Protein AF-C6M5Y8-F1 (afdb_monomer)

InterPro domains:
  IPR015002 T6SS immunity protein Tdi1, C-terminal [PF08906] (50-121)

Radius of gyration: 15.92 Å; Cα contacts (8 Å, |Δi|>4): 217; chains: 1; bounding box: 35×38×42 Å

Organism: NCBI:txid547045

Foldseek 3Di:
DLDAFQAGWDQDQDLQFGRQWIARLLQLAIEGEPDGCRVVSVVVNNVVSVCVVVVPDDPLVRFDAFPVRHTARVVLCVVPNDDDPQKHKHFVVGCVVDVGRDNVRIDIDGNVVSNVVSVVVDNYHYDYPVRVCCVVPVD

Structure (mmCIF, N/CA/C/O backbone):
data_AF-C6M5Y8-F1
#
_entry.id   AF-C6M5Y8-F1
#
loop_
_atom_site.group_PDB
_atom_site.id
_atom_site.type_symbol
_atom_site.label_atom_id
_atom_site.label_alt_id
_atom_site.label_comp_id
_atom_site.label_asym_id
_atom_site.label_entity_id
_atom_site.label_seq_id
_atom_site.pdbx_PDB_ins_code
_atom_site.Cartn_x
_atom_site.Cartn_y
_atom_site.Cartn_z
_atom_site.occupancy
_atom_site.B_iso_or_equiv
_atom_site.auth_seq_id
_atom_site.auth_comp_id
_atom_site.auth_asym_id
_atom_site.auth_atom_id
_atom_site.pdbx_PDB_model_num
ATOM 1 N N . MET A 1 1 ? -0.373 -4.927 -11.720 1.00 80.06 1 MET A N 1
ATOM 2 C CA . MET A 1 1 ? 0.060 -4.988 -10.309 1.00 80.06 1 MET A CA 1
ATOM 3 C C . MET A 1 1 ? 1.127 -6.058 -10.204 1.00 80.06 1 MET A C 1
ATOM 5 O O . MET A 1 1 ? 0.962 -7.082 -10.855 1.00 80.06 1 MET A O 1
ATOM 9 N N . ILE A 1 2 ? 2.196 -5.811 -9.451 1.00 91.38 2 ILE A N 1
ATOM 10 C CA . ILE A 1 2 ? 3.272 -6.787 -9.198 1.00 91.38 2 ILE A CA 1
ATOM 11 C C . ILE A 1 2 ? 3.327 -7.252 -7.743 1.00 91.38 2 ILE A C 1
ATOM 13 O O . ILE A 1 2 ? 3.803 -8.349 -7.481 1.00 91.38 2 ILE A O 1
ATOM 17 N N . ALA A 1 3 ? 2.812 -6.451 -6.810 1.00 92.81 3 ALA A N 1
ATOM 18 C CA . ALA A 1 3 ? 2.720 -6.786 -5.396 1.00 92.81 3 ALA A CA 1
ATOM 19 C C . ALA A 1 3 ? 1.633 -5.937 -4.721 1.00 92.81 3 ALA A C 1
ATOM 21 O O . ALA A 1 3 ? 1.160 -4.951 -5.298 1.00 92.81 3 ALA A O 1
ATOM 22 N N . ARG A 1 4 ? 1.282 -6.308 -3.486 1.00 93.56 4 ARG A N 1
ATOM 23 C CA . ARG A 1 4 ? 0.472 -5.488 -2.583 1.00 93.56 4 ARG A CA 1
ATOM 24 C C . ARG A 1 4 ? 0.982 -5.566 -1.146 1.00 93.56 4 ARG A C 1
ATOM 26 O O . ARG A 1 4 ? 1.543 -6.596 -0.771 1.00 93.56 4 ARG A O 1
ATOM 33 N N . SER A 1 5 ? 0.729 -4.534 -0.346 1.00 95.00 5 SER A N 1
ATOM 34 C CA . SER A 1 5 ? 0.959 -4.583 1.103 1.00 95.00 5 SER A CA 1
ATOM 35 C C . SER A 1 5 ? -0.218 -5.224 1.856 1.00 95.00 5 SER A C 1
ATOM 37 O O . SER A 1 5 ? -1.264 -5.566 1.280 1.00 95.00 5 SER A O 1
ATOM 39 N N . GLY A 1 6 ? -0.051 -5.403 3.170 1.00 96.00 6 GLY A N 1
ATOM 40 C CA . GLY A 1 6 ? -1.112 -5.871 4.067 1.00 96.00 6 GLY A CA 1
ATOM 41 C C . GLY A 1 6 ? -2.276 -4.884 4.206 1.00 96.00 6 GLY A C 1
ATOM 42 O O . GLY A 1 6 ? -3.407 -5.304 4.448 1.00 96.00 6 GLY A O 1
ATOM 43 N N . PHE A 1 7 ? -2.010 -3.595 3.975 1.00 96.12 7 PHE A N 1
ATOM 44 C CA . PHE A 1 7 ? -2.991 -2.505 4.001 1.00 96.12 7 PHE A CA 1
ATOM 45 C C . PHE A 1 7 ? -3.492 -2.115 2.608 1.00 96.12 7 PHE A C 1
ATOM 47 O O . PHE A 1 7 ? -4.143 -1.088 2.432 1.00 96.12 7 PHE A O 1
ATOM 54 N N . GLY A 1 8 ? -3.228 -2.962 1.611 1.00 94.25 8 GLY A N 1
ATOM 55 C CA . GLY A 1 8 ? -3.782 -2.827 0.271 1.00 94.25 8 GLY A CA 1
ATOM 56 C C . GLY A 1 8 ? -3.076 -1.813 -0.623 1.00 94.25 8 GLY A C 1
ATOM 57 O O . GLY A 1 8 ? -3.602 -1.548 -1.702 1.00 94.25 8 GLY A O 1
ATOM 58 N N . GLU A 1 9 ? -1.906 -1.279 -0.246 1.00 94.44 9 GLU A N 1
ATOM 59 C CA . GLU A 1 9 ? -1.094 -0.502 -1.191 1.00 94.44 9 GLU A CA 1
ATOM 60 C C . GLU A 1 9 ? -0.769 -1.379 -2.396 1.00 94.44 9 GLU A C 1
ATOM 62 O O . GLU A 1 9 ? -0.381 -2.539 -2.237 1.00 94.44 9 GLU A O 1
ATOM 67 N N . LEU A 1 10 ? -0.971 -0.853 -3.601 1.00 94.50 10 LEU A N 1
ATOM 68 C CA . LEU A 1 10 ? -0.758 -1.591 -4.838 1.00 94.50 10 LEU A CA 1
ATOM 69 C C . LEU A 1 10 ? 0.487 -1.083 -5.542 1.00 94.50 10 LEU A C 1
ATOM 71 O O . LEU A 1 10 ? 0.529 0.058 -6.004 1.00 94.50 10 LEU A O 1
ATOM 75 N N . PHE A 1 11 ? 1.446 -1.978 -5.743 1.00 93.50 11 PHE A N 1
ATOM 76 C CA . PHE A 1 11 ? 2.650 -1.688 -6.508 1.00 93.50 11 PHE A CA 1
ATOM 77 C C . PHE A 1 11 ? 2.410 -2.034 -7.980 1.00 93.50 11 PHE A C 1
ATOM 79 O O . PHE A 1 11 ? 2.087 -3.179 -8.338 1.00 93.50 11 PHE A O 1
ATOM 86 N N . VAL A 1 12 ? 2.508 -1.033 -8.858 1.00 93.31 12 VAL A N 1
ATOM 87 C CA . VAL A 1 12 ? 2.137 -1.157 -10.273 1.00 93.31 12 VAL A CA 1
ATOM 88 C C . VAL A 1 12 ? 3.376 -1.209 -11.150 1.00 93.31 12 VAL A C 1
ATOM 90 O O . VAL A 1 12 ? 4.252 -0.359 -11.063 1.00 93.31 12 VAL A O 1
ATOM 93 N N . TRP A 1 13 ? 3.404 -2.188 -12.053 1.00 94.12 13 TRP A N 1
ATOM 94 C CA . TRP A 1 13 ? 4.372 -2.236 -13.138 1.00 94.12 13 TRP A CA 1
ATOM 95 C C . TRP A 1 13 ? 3.794 -1.616 -14.402 1.00 94.12 13 TRP A C 1
ATOM 97 O O . TRP A 1 13 ? 2.725 -2.016 -14.872 1.00 94.12 13 TRP A O 1
ATOM 107 N N . ASN A 1 14 ? 4.525 -0.662 -14.960 1.00 92.19 14 ASN A N 1
ATOM 108 C CA . ASN A 1 14 ? 4.281 -0.081 -16.264 1.00 92.19 14 ASN A CA 1
ATOM 109 C C . ASN A 1 14 ? 5.378 -0.547 -17.230 1.00 92.19 14 ASN A C 1
ATOM 111 O O . ASN A 1 14 ? 6.560 -0.402 -16.936 1.00 92.19 14 ASN A O 1
ATOM 115 N N . SER A 1 15 ? 4.998 -1.043 -18.407 1.00 91.31 15 SER A N 1
ATOM 116 C CA . SER A 1 15 ? 5.945 -1.585 -19.393 1.00 91.31 15 SER A CA 1
ATOM 117 C C . SER A 1 15 ? 6.912 -0.560 -19.990 1.00 91.31 15 SER A C 1
ATOM 119 O O . SER A 1 15 ? 7.799 -0.961 -20.725 1.00 91.31 15 SER A O 1
ATOM 121 N N . ASN A 1 16 ? 6.720 0.734 -19.726 1.00 92.00 16 ASN A N 1
ATOM 122 C CA . ASN A 1 16 ? 7.569 1.820 -20.214 1.00 92.00 16 ASN A CA 1
ATOM 123 C C . ASN A 1 16 ? 8.235 2.607 -19.075 1.00 92.00 16 ASN A C 1
ATOM 125 O O . ASN A 1 16 ? 9.189 3.330 -19.331 1.00 92.00 16 ASN A O 1
ATOM 129 N N . LEU A 1 17 ? 7.705 2.527 -17.848 1.00 91.31 17 LEU A N 1
ATOM 130 C CA . LEU A 1 17 ? 8.104 3.376 -16.711 1.00 91.31 17 LEU A CA 1
ATOM 131 C C . LEU A 1 17 ? 8.512 2.570 -15.465 1.00 91.31 17 LEU A C 1
ATOM 133 O O . LEU A 1 17 ? 9.000 3.139 -14.492 1.00 91.31 17 LEU A O 1
ATOM 137 N N . GLY A 1 18 ? 8.303 1.253 -15.464 1.00 92.75 18 GLY A N 1
ATOM 138 C CA . GLY A 1 18 ? 8.645 0.368 -14.354 1.00 92.75 18 GLY A CA 1
ATOM 139 C C . GLY A 1 18 ? 7.705 0.547 -13.169 1.00 92.75 18 GLY A C 1
ATOM 140 O O . GLY A 1 18 ? 6.487 0.610 -13.342 1.00 92.75 18 GLY A O 1
ATOM 141 N N . THR A 1 19 ? 8.265 0.638 -11.963 1.00 91.44 19 THR A N 1
ATOM 142 C CA . THR A 1 19 ? 7.536 0.733 -10.683 1.00 91.44 19 THR A CA 1
ATOM 143 C C . THR A 1 19 ? 7.224 2.169 -10.248 1.00 91.44 19 THR A C 1
ATOM 145 O O . THR A 1 19 ? 7.117 2.466 -9.060 1.00 91.44 19 THR A O 1
ATOM 148 N N . GLN A 1 20 ? 7.080 3.089 -11.206 1.00 91.62 20 GLN A N 1
ATOM 149 C CA . GLN A 1 20 ? 6.914 4.519 -10.922 1.00 91.62 20 GLN A CA 1
ATOM 150 C C . GLN A 1 20 ? 5.619 4.856 -10.160 1.00 91.62 20 GLN A C 1
ATOM 152 O O . GLN A 1 20 ? 5.554 5.891 -9.498 1.00 91.62 20 GLN A O 1
ATOM 15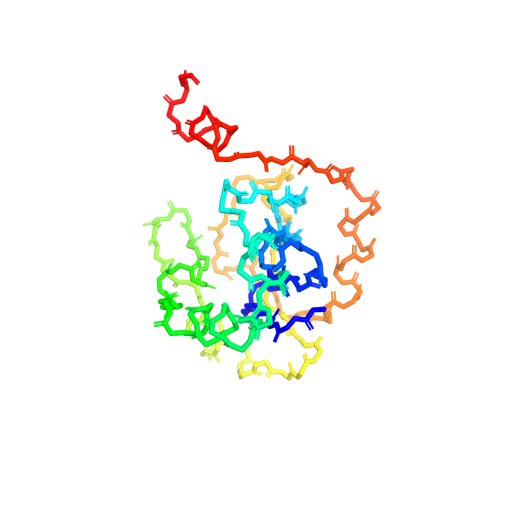7 N N . TYR A 1 21 ? 4.589 4.013 -10.256 1.00 92.19 21 TYR A N 1
ATOM 158 C CA . TYR A 1 21 ? 3.277 4.280 -9.673 1.00 92.19 21 TYR A CA 1
ATOM 159 C C . TYR A 1 21 ? 2.918 3.294 -8.567 1.00 92.19 21 TYR A C 1
ATOM 161 O O . TYR A 1 21 ? 3.082 2.079 -8.701 1.00 92.19 21 TYR A O 1
ATOM 169 N N . GLU A 1 22 ? 2.324 3.842 -7.518 1.00 93.31 22 GLU A N 1
ATOM 170 C CA . GLU A 1 22 ? 1.777 3.118 -6.382 1.00 93.31 22 GLU A CA 1
ATOM 171 C C . GLU A 1 22 ? 0.406 3.688 -6.025 1.00 93.31 22 GLU A C 1
ATOM 173 O O . GLU A 1 22 ? 0.175 4.891 -6.150 1.00 93.31 22 GLU A O 1
ATOM 178 N N . LEU A 1 23 ? -0.529 2.828 -5.629 1.00 93.69 23 LEU A N 1
ATOM 179 C CA . LEU A 1 23 ? -1.844 3.256 -5.163 1.00 93.69 23 LEU A CA 1
ATOM 180 C C . LEU A 1 23 ? -1.935 2.995 -3.668 1.00 93.69 23 LEU A C 1
ATOM 182 O O . LEU A 1 23 ? -1.737 1.862 -3.249 1.00 93.69 23 LEU A O 1
ATOM 186 N N . ASP A 1 24 ? -2.315 4.011 -2.905 1.00 93.19 24 ASP A N 1
ATOM 187 C CA . ASP A 1 24 ? -2.621 3.902 -1.483 1.00 93.19 24 ASP A CA 1
ATOM 188 C C . ASP A 1 24 ? -4.137 4.099 -1.300 1.00 93.19 24 ASP A C 1
ATOM 190 O O . ASP A 1 24 ? -4.644 5.230 -1.303 1.00 93.19 24 ASP A O 1
ATOM 194 N N . PRO A 1 25 ? -4.897 3.004 -1.170 1.00 91.06 25 PRO A N 1
ATOM 195 C CA . PRO A 1 25 ? -6.347 3.058 -1.063 1.00 91.06 25 PRO A CA 1
ATOM 196 C C . PRO A 1 25 ? -6.811 3.557 0.307 1.00 91.06 25 PRO A C 1
ATOM 198 O O . PRO A 1 25 ? -7.878 4.157 0.393 1.00 91.06 25 PRO A O 1
ATOM 201 N N . ILE A 1 26 ? -6.044 3.356 1.383 1.00 91.69 26 ILE A N 1
ATOM 202 C CA . ILE A 1 26 ? -6.477 3.794 2.715 1.00 91.69 26 ILE A CA 1
ATOM 203 C C . ILE A 1 26 ? -6.434 5.321 2.827 1.00 91.69 26 ILE A C 1
ATOM 205 O O . ILE A 1 26 ? -7.280 5.908 3.500 1.00 91.69 26 ILE A O 1
ATOM 209 N N . ARG A 1 27 ? -5.523 5.985 2.103 1.00 90.00 27 ARG A N 1
ATOM 210 C CA . ARG A 1 27 ? -5.455 7.456 2.020 1.00 90.00 27 ARG A CA 1
ATOM 211 C C . ARG A 1 27 ? -6.175 8.028 0.796 1.00 90.00 27 ARG A C 1
ATOM 213 O O . ARG A 1 27 ? -6.472 9.228 0.769 1.00 90.00 27 ARG A O 1
ATOM 220 N N . GLY A 1 28 ? -6.512 7.188 -0.184 1.00 91.31 28 GLY A N 1
ATOM 221 C CA . GLY A 1 28 ? -7.109 7.594 -1.458 1.00 91.31 28 GLY A CA 1
ATOM 222 C C . GLY A 1 28 ? -6.108 8.334 -2.347 1.00 91.31 28 GLY A C 1
ATOM 223 O O . GLY A 1 28 ? -6.439 9.374 -2.920 1.00 91.31 28 GLY A O 1
ATOM 224 N N . TRP A 1 29 ? -4.868 7.849 -2.399 1.00 92.81 29 TRP A N 1
ATOM 225 C CA . TRP A 1 29 ? -3.756 8.464 -3.117 1.00 92.81 29 TRP A CA 1
ATOM 226 C C . TRP A 1 29 ? -3.269 7.594 -4.276 1.00 92.81 29 TRP A C 1
ATOM 228 O O . TRP A 1 29 ? -3.321 6.366 -4.238 1.00 92.81 29 TRP A O 1
ATOM 238 N N . ILE A 1 30 ? -2.743 8.256 -5.302 1.00 94.00 30 ILE A N 1
ATOM 239 C CA . ILE A 1 30 ? -1.893 7.659 -6.328 1.00 94.00 30 ILE A CA 1
ATOM 240 C C . ILE A 1 30 ? -0.543 8.348 -6.213 1.00 94.00 30 ILE A C 1
ATOM 242 O O . ILE A 1 30 ? -0.414 9.532 -6.527 1.00 94.00 30 ILE A O 1
ATOM 246 N N . PHE A 1 31 ? 0.466 7.618 -5.765 1.00 93.06 31 PHE A N 1
ATOM 247 C CA . PHE A 1 31 ? 1.809 8.143 -5.636 1.00 93.06 31 PHE A CA 1
ATOM 248 C C . PHE A 1 31 ? 2.609 7.887 -6.911 1.00 93.06 31 PHE A C 1
ATOM 250 O O . PHE A 1 31 ? 2.729 6.756 -7.384 1.00 93.06 31 PHE A O 1
ATOM 257 N N . LYS A 1 32 ? 3.160 8.961 -7.474 1.00 93.25 32 LYS A N 1
ATOM 258 C CA . LYS A 1 32 ? 4.136 8.924 -8.556 1.00 93.25 32 LYS A CA 1
ATOM 259 C C . LYS A 1 32 ? 5.520 9.160 -7.959 1.00 93.25 32 LYS A C 1
ATOM 261 O O . LYS A 1 32 ? 5.848 10.281 -7.565 1.00 93.25 32 LYS A O 1
ATOM 266 N N . ARG A 1 33 ? 6.332 8.108 -7.930 1.00 88.31 33 ARG A N 1
ATOM 267 C CA . ARG A 1 33 ? 7.736 8.159 -7.515 1.00 88.31 33 ARG A CA 1
ATO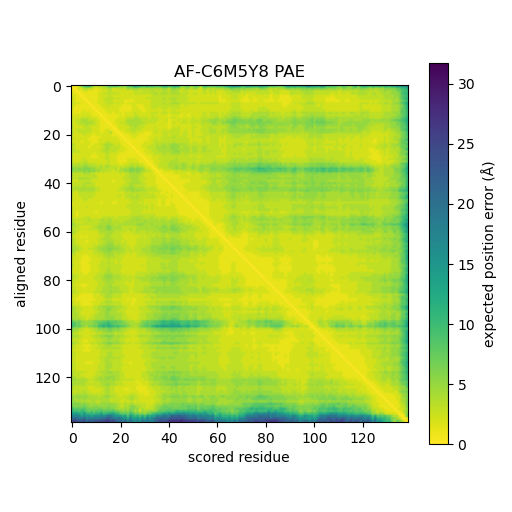M 268 C C . ARG A 1 33 ? 8.544 8.984 -8.522 1.00 88.31 33 ARG A C 1
ATOM 270 O O . ARG A 1 33 ? 8.260 8.971 -9.720 1.00 88.31 33 ARG A O 1
ATOM 277 N N . ASP A 1 34 ? 9.566 9.688 -8.040 1.00 88.50 34 ASP A N 1
ATOM 278 C CA . ASP A 1 34 ? 10.477 10.441 -8.919 1.00 88.50 34 ASP A CA 1
ATOM 279 C C . ASP A 1 34 ? 11.379 9.520 -9.748 1.00 88.50 34 ASP A C 1
ATOM 281 O O . ASP A 1 34 ? 11.928 9.940 -10.765 1.00 88.50 34 ASP A O 1
ATOM 285 N N . THR A 1 35 ? 11.525 8.263 -9.326 1.00 85.00 35 THR A N 1
ATOM 286 C CA . THR A 1 35 ? 12.289 7.258 -10.054 1.00 85.00 35 THR A CA 1
ATOM 287 C C . THR A 1 35 ? 11.692 7.034 -11.441 1.00 85.00 35 THR A C 1
ATOM 289 O O . THR A 1 35 ? 10.493 6.785 -11.588 1.00 85.00 35 THR A O 1
ATOM 292 N N . ASP A 1 36 ? 12.546 7.106 -12.455 1.00 88.00 36 ASP A N 1
ATOM 293 C CA . ASP A 1 36 ? 12.213 6.834 -13.846 1.00 88.00 36 ASP A CA 1
ATOM 294 C C . ASP A 1 36 ? 13.132 5.722 -14.354 1.00 88.00 36 ASP A C 1
ATOM 296 O O . ASP A 1 36 ? 14.354 5.870 -14.375 1.00 88.00 36 ASP A O 1
ATOM 300 N N . PHE A 1 37 ? 12.533 4.589 -14.714 1.00 92.81 37 PHE A N 1
ATOM 301 C CA . PHE A 1 37 ? 13.243 3.421 -15.233 1.00 92.81 37 PHE A CA 1
ATOM 302 C C . PHE A 1 37 ? 13.107 3.271 -16.751 1.00 92.81 37 PHE A C 1
ATOM 304 O O . PHE A 1 37 ? 13.458 2.221 -17.287 1.00 92.81 37 PHE A O 1
ATOM 311 N N . SER A 1 38 ? 12.592 4.281 -17.456 1.00 93.69 38 SER A N 1
ATOM 312 C CA . SER A 1 38 ? 12.323 4.192 -18.894 1.00 93.69 38 SER A CA 1
ATOM 313 C C . SER A 1 38 ? 13.556 3.826 -19.720 1.00 93.69 38 SER A C 1
ATOM 315 O O . SER A 1 38 ? 13.463 2.915 -20.541 1.00 93.69 38 SER A O 1
ATOM 317 N N . ASP A 1 39 ? 14.714 4.434 -19.453 1.00 95.69 39 ASP A N 1
ATOM 318 C CA . ASP A 1 39 ? 15.975 4.098 -20.133 1.00 95.69 39 ASP A CA 1
ATOM 319 C C . ASP A 1 39 ? 16.379 2.633 -19.892 1.00 95.69 39 ASP A C 1
ATOM 321 O O . ASP A 1 39 ? 16.716 1.902 -20.820 1.00 95.69 39 ASP A O 1
ATOM 325 N N . TRP A 1 40 ? 16.270 2.157 -18.648 1.00 95.94 40 TRP A N 1
ATOM 326 C CA . TRP A 1 40 ? 16.631 0.781 -18.289 1.00 95.94 40 TRP A CA 1
ATOM 327 C C . TRP A 1 40 ? 15.703 -0.233 -18.957 1.00 95.94 40 TRP A C 1
ATOM 329 O O . TRP A 1 40 ? 16.146 -1.283 -19.418 1.00 95.94 40 TRP A O 1
ATOM 339 N N . ILE A 1 41 ? 14.413 0.084 -19.032 1.00 95.50 41 ILE A N 1
ATOM 340 C CA . ILE A 1 41 ? 13.422 -0.763 -19.692 1.00 95.50 41 ILE A CA 1
ATOM 341 C C . ILE A 1 41 ? 13.657 -0.801 -21.203 1.00 95.50 41 ILE A C 1
ATOM 343 O O . ILE A 1 41 ? 13.579 -1.876 -21.796 1.00 95.50 41 ILE A O 1
ATOM 347 N N . GLN A 1 42 ? 13.983 0.335 -21.828 1.00 96.06 42 GLN A N 1
ATOM 348 C CA . GLN A 1 42 ? 14.344 0.382 -23.250 1.00 96.06 42 GLN A CA 1
ATOM 349 C C . GLN A 1 42 ? 15.581 -0.469 -23.561 1.00 96.06 42 GLN A C 1
ATOM 351 O O . GLN A 1 42 ? 15.619 -1.128 -24.600 1.00 96.06 42 GLN A O 1
ATOM 356 N N . ASP A 1 43 ? 16.533 -0.528 -22.630 1.00 97.19 43 ASP A N 1
ATOM 357 C CA . ASP A 1 43 ? 17.731 -1.367 -22.717 1.00 97.19 43 ASP A CA 1
ATOM 358 C C . ASP A 1 43 ? 17.473 -2.860 -22.413 1.00 97.19 43 ASP A C 1
ATOM 360 O O . ASP A 1 43 ? 18.406 -3.664 -22.411 1.00 97.19 43 ASP A O 1
ATOM 364 N N . GLY A 1 44 ? 16.220 -3.263 -22.160 1.00 96.25 44 GLY A N 1
ATOM 365 C CA . GLY A 1 44 ? 15.853 -4.652 -21.860 1.00 96.25 44 GLY A CA 1
ATOM 366 C C . GLY A 1 44 ? 16.259 -5.113 -20.457 1.00 96.25 44 GLY A C 1
ATOM 367 O O . GLY A 1 44 ? 16.475 -6.304 -20.240 1.00 96.25 44 GLY A O 1
ATOM 368 N N . ARG A 1 45 ? 16.395 -4.176 -19.511 1.00 96.94 45 ARG A N 1
ATOM 369 C CA . ARG A 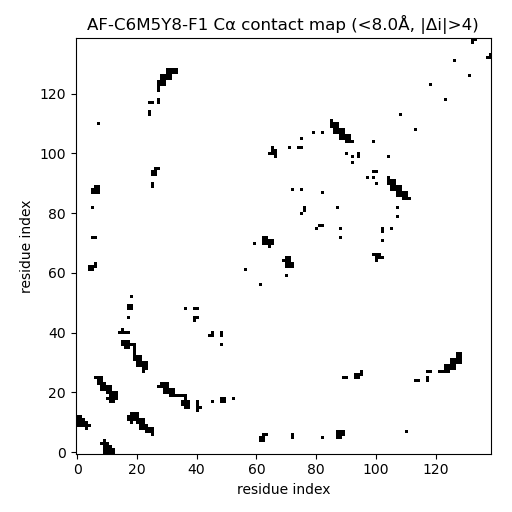1 45 ? 16.777 -4.428 -18.109 1.00 96.94 45 ARG A CA 1
ATOM 370 C C . ARG A 1 45 ? 15.570 -4.399 -17.169 1.00 96.94 45 ARG A C 1
ATOM 372 O O . ARG A 1 45 ? 15.687 -4.033 -16.003 1.00 96.94 45 ARG A O 1
ATOM 379 N N . ASP A 1 46 ? 14.399 -4.784 -17.666 1.00 95.19 46 ASP A N 1
ATOM 380 C CA . ASP A 1 46 ? 13.156 -4.877 -16.896 1.00 95.19 46 ASP A CA 1
ATOM 381 C C . ASP A 1 46 ? 13.281 -5.826 -15.697 1.00 95.19 46 ASP A C 1
ATOM 383 O O . ASP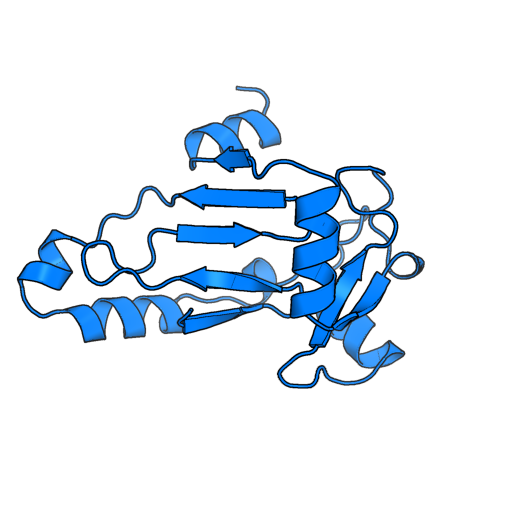 A 1 46 ? 12.841 -5.484 -14.598 1.00 95.19 46 ASP A O 1
ATOM 387 N N . GLY A 1 47 ? 13.961 -6.962 -15.877 1.00 95.38 47 GLY A N 1
ATOM 388 C CA . GLY A 1 47 ? 14.252 -7.902 -14.791 1.00 95.38 47 GLY A CA 1
ATOM 389 C C . GLY A 1 47 ? 15.021 -7.261 -13.632 1.00 95.38 47 GLY A C 1
ATOM 390 O O . GLY A 1 47 ? 14.645 -7.441 -12.479 1.00 95.38 47 GLY A O 1
ATOM 391 N N . GLU A 1 48 ? 16.026 -6.428 -13.920 1.00 95.81 48 GLU A N 1
ATOM 392 C CA . GLU A 1 48 ? 16.818 -5.754 -12.881 1.00 95.81 48 GLU A CA 1
ATOM 393 C C . GLU A 1 48 ? 15.997 -4.728 -12.092 1.00 95.81 48 GLU A C 1
ATOM 395 O O . GLU A 1 48 ? 16.200 -4.551 -10.891 1.00 95.81 48 GLU A O 1
ATOM 400 N N . VAL A 1 49 ? 15.048 -4.059 -12.750 1.00 94.94 49 VAL A N 1
ATOM 401 C CA . VAL A 1 49 ? 14.140 -3.117 -12.085 1.00 94.94 49 VAL A CA 1
ATOM 402 C C . VAL A 1 49 ? 13.170 -3.868 -11.166 1.00 94.94 49 VAL A C 1
ATOM 404 O O . VAL A 1 49 ? 12.913 -3.413 -10.051 1.00 94.94 49 VAL A O 1
ATOM 407 N N . ILE A 1 50 ? 12.651 -5.021 -11.603 1.00 94.75 50 ILE A N 1
ATOM 408 C CA . ILE A 1 50 ? 11.779 -5.878 -10.783 1.00 94.75 50 ILE A CA 1
ATOM 409 C C . ILE A 1 50 ? 12.547 -6.448 -9.585 1.00 94.75 50 ILE A C 1
ATOM 411 O O . ILE A 1 50 ? 12.059 -6.370 -8.457 1.00 94.75 50 ILE A O 1
ATOM 415 N N . ASP A 1 51 ? 13.753 -6.969 -9.808 1.00 95.19 51 ASP A N 1
ATOM 416 C CA . ASP A 1 51 ? 14.609 -7.502 -8.745 1.00 95.19 51 ASP A CA 1
ATOM 417 C C . ASP A 1 51 ? 14.961 -6.413 -7.729 1.00 95.19 51 ASP A C 1
ATOM 419 O O . ASP A 1 51 ? 14.867 -6.632 -6.522 1.00 95.19 51 ASP A O 1
ATOM 423 N N . GLY A 1 52 ? 15.297 -5.211 -8.208 1.00 93.62 52 GLY A N 1
ATOM 424 C CA . GLY A 1 52 ? 15.522 -4.046 -7.360 1.00 93.62 52 GLY A CA 1
ATOM 425 C C . GLY A 1 52 ? 14.289 -3.698 -6.530 1.00 93.62 52 GLY A C 1
ATOM 426 O O . GLY A 1 52 ? 14.404 -3.510 -5.321 1.00 93.62 52 GLY A O 1
ATOM 427 N N . PHE A 1 53 ? 13.100 -3.671 -7.142 1.00 92.94 53 PHE A N 1
ATOM 428 C CA . PHE A 1 53 ? 11.857 -3.409 -6.419 1.00 92.94 53 PHE A CA 1
ATOM 429 C C . PHE A 1 53 ? 11.689 -4.363 -5.233 1.00 92.94 53 PHE A C 1
ATOM 431 O O . PHE A 1 53 ? 11.525 -3.882 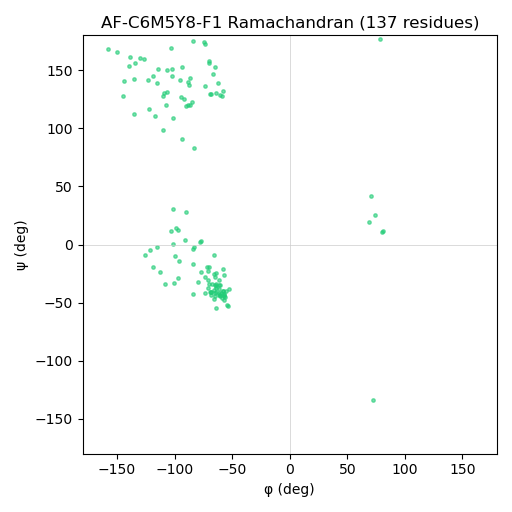-4.116 1.00 92.94 53 PHE A O 1
ATOM 438 N N . PHE A 1 54 ? 11.788 -5.679 -5.444 1.00 93.19 54 PHE A N 1
ATOM 439 C CA . PHE A 1 54 ? 11.641 -6.655 -4.360 1.00 93.19 54 PHE A CA 1
ATOM 440 C C . PHE A 1 54 ? 12.814 -6.640 -3.370 1.00 93.19 54 PHE A C 1
ATOM 442 O O . PHE A 1 54 ? 12.600 -6.847 -2.178 1.00 93.19 54 PHE A O 1
ATOM 449 N N . GLY A 1 55 ? 14.036 -6.377 -3.837 1.00 94.12 55 GLY A N 1
ATOM 450 C CA . GLY A 1 55 ? 15.245 -6.372 -3.012 1.00 94.12 55 GLY A CA 1
ATOM 451 C C . GLY A 1 55 ? 15.354 -5.194 -2.040 1.00 94.12 55 GLY A C 1
ATOM 452 O O . GLY A 1 55 ? 16.056 -5.310 -1.038 1.00 94.12 55 GLY A O 1
ATOM 453 N N . PHE A 1 56 ? 14.665 -4.081 -2.313 1.00 90.44 56 PHE A N 1
ATOM 454 C CA . PHE A 1 56 ? 14.675 -2.885 -1.462 1.00 90.44 56 PHE A CA 1
ATOM 455 C C . PHE A 1 56 ? 13.439 -2.732 -0.568 1.00 90.44 56 PHE A C 1
ATOM 457 O O . PHE A 1 56 ? 13.375 -1.763 0.183 1.00 90.44 56 PHE A O 1
ATOM 464 N N . GLN A 1 57 ? 12.471 -3.655 -0.609 1.00 90.25 57 GLN A N 1
ATOM 465 C CA . GLN A 1 57 ? 11.323 -3.581 0.298 1.00 90.25 57 GLN A CA 1
ATOM 466 C C . GLN A 1 57 ? 11.751 -3.867 1.741 1.00 90.25 57 GLN A C 1
ATOM 468 O O . GLN A 1 57 ? 12.366 -4.897 2.022 1.00 90.25 57 GLN A O 1
ATOM 473 N N . VAL A 1 58 ? 11.367 -2.986 2.663 1.00 91.44 58 VAL A N 1
ATOM 474 C CA . VAL A 1 58 ? 11.562 -3.171 4.107 1.00 91.44 58 VAL A CA 1
ATOM 475 C C . VAL A 1 58 ? 10.213 -3.195 4.814 1.00 91.44 58 VAL A C 1
ATOM 477 O O . VAL A 1 58 ? 9.271 -2.521 4.401 1.00 91.44 58 VAL A O 1
ATOM 480 N N . TYR A 1 59 ? 10.102 -4.004 5.869 1.00 88.12 59 TYR A N 1
ATOM 481 C CA . TYR A 1 59 ? 8.836 -4.234 6.568 1.00 88.12 59 TYR A CA 1
ATOM 482 C C . TYR A 1 59 ? 8.236 -2.927 7.103 1.00 88.12 59 TYR A C 1
ATOM 484 O O . TYR A 1 59 ? 7.037 -2.702 6.987 1.00 88.12 59 TYR A O 1
ATOM 492 N N . GLU A 1 60 ? 9.079 -2.045 7.635 1.00 88.38 60 GLU A N 1
ATOM 493 C CA . GLU A 1 60 ? 8.677 -0.774 8.233 1.00 88.38 60 GLU A CA 1
ATOM 494 C C . GLU A 1 60 ? 8.049 0.194 7.222 1.00 88.38 60 GLU A C 1
ATOM 496 O O . GLU A 1 60 ? 7.217 1.009 7.610 1.00 88.38 60 GLU A O 1
ATOM 501 N N . GLU A 1 61 ? 8.424 0.101 5.942 1.00 87.06 61 GLU A N 1
ATOM 502 C CA . GLU A 1 61 ? 7.854 0.912 4.857 1.00 87.06 61 GLU A CA 1
ATOM 503 C C . GLU A 1 61 ? 6.549 0.324 4.300 1.00 87.06 61 GLU A C 1
ATOM 505 O O . GLU A 1 61 ? 5.811 1.031 3.622 1.00 87.06 61 GLU A O 1
ATOM 510 N N . LEU A 1 62 ? 6.262 -0.952 4.581 1.00 91.81 62 LEU A N 1
ATOM 511 C CA . LEU A 1 62 ? 5.063 -1.669 4.125 1.00 91.81 62 LEU A CA 1
ATOM 512 C C . LEU A 1 62 ? 3.962 -1.765 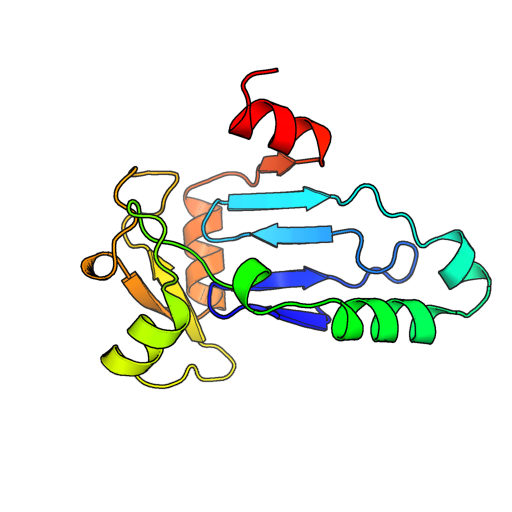5.192 1.00 91.81 62 LEU A C 1
ATOM 514 O O . LEU A 1 62 ? 2.861 -2.253 4.913 1.00 91.81 62 LEU A O 1
ATOM 518 N N . ASP A 1 63 ? 4.274 -1.382 6.430 1.00 95.06 63 ASP A N 1
ATOM 519 C CA . ASP A 1 63 ? 3.337 -1.371 7.548 1.00 95.06 63 ASP A CA 1
ATOM 520 C C . ASP A 1 63 ? 2.682 0.012 7.685 1.00 95.06 63 ASP A C 1
ATOM 522 O O . ASP A 1 63 ? 3.246 1.049 7.339 1.00 95.06 63 ASP A O 1
ATOM 526 N N . THR A 1 64 ? 1.472 0.036 8.233 1.00 93.44 64 THR A N 1
ATOM 527 C CA . THR A 1 64 ? 0.807 1.269 8.652 1.00 93.44 64 THR A CA 1
ATOM 528 C C . THR A 1 64 ? 0.912 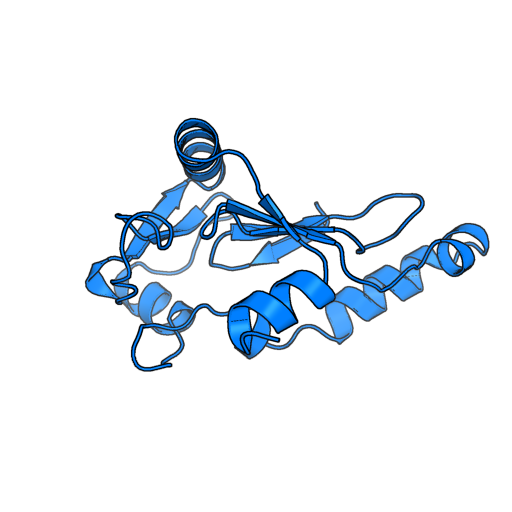1.409 10.164 1.00 93.44 64 THR A C 1
ATOM 530 O O . THR A 1 64 ? 0.871 0.428 10.902 1.00 93.44 64 THR A O 1
ATOM 533 N N . GLN A 1 65 ? 1.054 2.640 10.646 1.00 94.44 65 GLN A N 1
ATOM 534 C CA . GLN A 1 65 ? 1.186 2.924 12.072 1.00 94.44 65 GLN A CA 1
ATOM 535 C C . GLN A 1 65 ? -0.123 3.452 12.657 1.00 94.44 65 GLN A C 1
ATOM 537 O O . GLN A 1 65 ? -0.913 4.090 11.959 1.00 94.44 65 GLN A O 1
ATOM 542 N N . ASP A 1 66 ? -0.345 3.187 13.944 1.00 95.38 66 ASP A N 1
ATOM 543 C CA . ASP A 1 66 ? -1.365 3.905 14.706 1.00 95.38 66 ASP A CA 1
ATOM 544 C C . ASP A 1 66 ? -0.915 5.336 15.038 1.00 95.38 66 ASP A C 1
ATOM 546 O O . ASP A 1 66 ? 0.219 5.740 14.774 1.00 95.38 66 ASP A O 1
ATOM 550 N N . ASN A 1 67 ? -1.816 6.112 15.634 1.00 94.69 67 ASN A N 1
ATOM 551 C CA . ASN A 1 67 ? -1.557 7.488 16.055 1.00 94.69 67 ASN A CA 1
ATOM 552 C C . ASN A 1 67 ? -0.383 7.630 17.042 1.00 94.69 67 ASN A C 1
ATOM 554 O O . ASN A 1 67 ? 0.179 8.718 17.152 1.00 94.69 67 ASN A O 1
ATOM 558 N N . ASP A 1 68 ? -0.008 6.554 17.739 1.00 95.00 68 ASP A N 1
ATOM 559 C CA . ASP A 1 68 ? 1.126 6.516 18.665 1.00 95.00 68 ASP A CA 1
ATOM 560 C C . ASP A 1 68 ? 2.434 6.074 17.971 1.00 95.00 68 ASP A C 1
ATOM 562 O O . ASP A 1 68 ? 3.472 5.938 18.621 1.00 95.00 68 ASP A O 1
ATOM 566 N N . GLY A 1 69 ? 2.408 5.858 16.650 1.00 93.38 69 GLY A N 1
ATOM 567 C CA . GLY A 1 69 ? 3.561 5.462 15.839 1.00 93.38 69 GLY A CA 1
ATOM 568 C C . GLY A 1 69 ? 3.885 3.968 15.892 1.00 93.38 69 GLY A C 1
ATOM 569 O O . GLY A 1 69 ? 4.956 3.556 15.445 1.00 93.38 69 GLY A O 1
ATOM 570 N N . ASN A 1 70 ? 2.999 3.131 16.439 1.00 95.88 70 ASN A N 1
ATOM 571 C CA . ASN A 1 70 ? 3.255 1.698 16.548 1.00 95.88 70 ASN A CA 1
ATOM 572 C C . ASN A 1 70 ? 2.800 0.958 15.275 1.00 95.88 70 ASN A C 1
ATOM 574 O O . ASN A 1 70 ? 1.683 1.196 14.806 1.00 95.88 70 ASN A O 1
ATOM 578 N N . PRO A 1 71 ? 3.589 -0.000 14.751 1.00 96.81 71 PRO A N 1
ATOM 579 C CA . PRO A 1 71 ? 3.233 -0.793 13.568 1.00 96.81 71 PRO A CA 1
ATOM 580 C C . PRO A 1 71 ? 1.976 -1.637 13.804 1.00 96.81 71 PRO A C 1
ATOM 582 O O . PRO A 1 71 ? 1.783 -2.192 14.893 1.00 96.81 71 PRO A O 1
ATOM 585 N N . LEU A 1 72 ? 1.081 -1.724 12.822 1.00 97.25 72 LEU A N 1
ATOM 586 C CA . LEU A 1 72 ? -0.229 -2.355 12.985 1.00 97.25 72 LEU A CA 1
ATOM 587 C C . LEU A 1 72 ? -0.287 -3.774 12.428 1.00 97.25 72 LEU A C 1
ATOM 589 O O . LEU A 1 72 ? -0.995 -4.591 13.013 1.00 97.25 72 LEU A O 1
ATOM 593 N N . PHE A 1 73 ? 0.432 -4.100 11.353 1.00 97.56 73 PHE A N 1
ATOM 594 C CA . PHE A 1 73 ? 0.214 -5.338 10.599 1.00 97.56 73 PHE A CA 1
ATOM 595 C C . PHE A 1 73 ? 0.288 -6.592 11.476 1.00 97.56 73 PHE A C 1
ATOM 597 O O . PHE A 1 73 ? -0.658 -7.378 11.509 1.00 97.56 73 PHE A O 1
ATOM 604 N N . GLN A 1 74 ? 1.363 -6.751 12.252 1.00 97.38 74 GLN A N 1
ATOM 605 C CA . GLN A 1 74 ? 1.527 -7.915 13.126 1.00 97.38 74 GLN A CA 1
ATOM 606 C C . GLN A 1 74 ? 0.421 -8.008 14.192 1.00 97.38 74 GLN A C 1
ATOM 608 O O . GLN A 1 74 ? -0.142 -9.080 14.408 1.00 97.38 74 GLN A O 1
ATOM 613 N N . ARG A 1 75 ? 0.040 -6.877 14.800 1.00 97.81 75 ARG A N 1
ATOM 614 C CA . ARG A 1 75 ? -1.067 -6.816 15.774 1.00 97.81 75 ARG A CA 1
ATOM 615 C C . ARG A 1 75 ? -2.411 -7.163 15.125 1.00 97.81 75 ARG A C 1
ATOM 617 O O . ARG A 1 75 ? -3.255 -7.798 15.750 1.00 97.81 75 ARG A O 1
ATOM 624 N N . CYS A 1 76 ? -2.599 -6.803 13.857 1.00 98.12 76 CYS A N 1
ATOM 625 C CA . CYS A 1 76 ? -3.781 -7.180 13.090 1.00 98.12 76 CYS A CA 1
ATOM 626 C C . CYS A 1 76 ? -3.818 -8.690 12.814 1.00 98.12 76 CYS A C 1
ATOM 628 O O . CYS A 1 76 ? -4.855 -9.328 12.993 1.00 98.12 76 CYS A O 1
ATOM 630 N N . VAL A 1 77 ? -2.685 -9.287 12.437 1.00 98.12 77 VAL A N 1
ATOM 631 C CA . VAL A 1 77 ? -2.575 -10.742 12.239 1.00 98.12 77 VAL A CA 1
ATOM 632 C C . VAL A 1 77 ? -2.863 -11.504 13.535 1.00 98.12 77 VAL A C 1
ATOM 634 O O . VAL A 1 77 ? -3.525 -12.539 13.499 1.00 98.12 77 VAL A O 1
ATOM 637 N N . GLU A 1 78 ? -2.427 -10.994 14.685 1.00 97.94 78 GLU A N 1
ATOM 638 C CA . GLU A 1 78 ? -2.713 -11.596 15.994 1.00 97.94 78 GLU A CA 1
ATOM 639 C C . GLU A 1 78 ? -4.207 -11.574 16.353 1.00 97.94 78 GLU A C 1
ATOM 641 O O . GLU A 1 78 ? -4.701 -12.523 16.965 1.00 97.94 78 GLU A O 1
ATOM 646 N N . LEU A 1 79 ? -4.940 -10.531 15.950 1.00 96.88 79 LEU A N 1
ATOM 647 C CA . LEU A 1 79 ? -6.372 -10.388 16.233 1.00 96.88 79 LEU A CA 1
ATOM 648 C C . LEU A 1 79 ? -7.276 -11.122 15.234 1.00 96.88 79 LEU A C 1
ATOM 650 O O . LEU A 1 79 ? -8.260 -11.743 15.635 1.00 96.88 79 LEU A O 1
ATOM 654 N N . TRP A 1 80 ? -6.967 -11.044 13.939 1.00 96.69 80 TRP A N 1
ATOM 655 C CA . TRP A 1 80 ? -7.851 -11.507 12.857 1.00 96.69 80 TRP A CA 1
ATOM 656 C C . TRP A 1 80 ? -7.296 -12.686 12.052 1.00 96.69 80 TRP A C 1
ATOM 658 O O . TRP A 1 80 ? -7.977 -13.200 11.158 1.00 96.69 80 TRP A O 1
ATOM 668 N N . GLY A 1 81 ? -6.083 -13.136 12.369 1.00 97.56 81 GLY A N 1
ATOM 669 C CA . GLY A 1 81 ? -5.359 -14.136 11.598 1.00 97.56 81 GLY A CA 1
ATOM 670 C C . GLY A 1 81 ? -4.709 -13.563 10.331 1.00 97.56 81 GLY A C 1
ATOM 671 O O . GLY A 1 81 ? -4.859 -12.380 10.015 1.00 97.56 81 GLY A O 1
ATOM 672 N N . PRO A 1 82 ? -3.965 -14.400 9.587 1.00 97.44 82 PRO A N 1
ATOM 673 C CA . PRO A 1 82 ? -3.330 -13.987 8.342 1.00 97.44 82 PRO A CA 1
ATOM 674 C C . PRO A 1 82 ? -4.365 -13.615 7.269 1.00 97.44 82 PRO A C 1
ATOM 676 O O . PRO A 1 82 ? -5.484 -14.136 7.249 1.00 97.44 82 PRO A O 1
ATOM 679 N N . LEU A 1 83 ? -3.959 -12.731 6.357 1.00 98.00 83 LEU A N 1
ATOM 680 C CA . LEU A 1 83 ? -4.751 -12.334 5.194 1.00 98.00 83 LEU A CA 1
ATOM 681 C C . LEU A 1 83 ? -4.771 -13.450 4.142 1.00 98.00 83 LEU A C 1
ATOM 683 O O . LEU A 1 83 ? -3.728 -14.016 3.808 1.00 98.00 83 LEU A O 1
ATOM 687 N N . ALA A 1 84 ? -5.940 -13.714 3.565 1.00 96.69 84 ALA A N 1
ATOM 688 C CA . ALA A 1 84 ? -6.050 -14.423 2.296 1.00 96.69 84 ALA A CA 1
ATOM 689 C C . ALA A 1 84 ? -5.620 -13.529 1.115 1.00 96.69 84 ALA A C 1
ATOM 691 O O . ALA A 1 84 ? -5.392 -12.325 1.257 1.00 96.69 84 ALA A O 1
ATOM 692 N N . GLU A 1 85 ? -5.523 -14.115 -0.081 1.00 92.44 85 GLU A N 1
ATOM 693 C CA . GLU A 1 85 ? -5.042 -13.437 -1.294 1.00 92.44 85 GLU A CA 1
ATOM 694 C C . GLU A 1 85 ? -5.831 -12.159 -1.626 1.00 92.44 85 GLU A C 1
ATOM 696 O O . GLU A 1 85 ? -5.227 -11.136 -1.958 1.00 92.44 85 GLU A O 1
ATOM 701 N N . ASN A 1 86 ? -7.153 -12.187 -1.453 1.00 95.31 86 ASN A N 1
ATOM 702 C CA . ASN A 1 86 ? -8.071 -11.076 -1.705 1.00 95.31 86 ASN A CA 1
ATOM 703 C C . ASN A 1 86 ? -8.423 -10.267 -0.446 1.00 95.31 86 ASN A C 1
ATOM 705 O O . ASN A 1 86 ? -9.361 -9.480 -0.491 1.00 95.31 86 ASN A O 1
ATOM 709 N N . GLU A 1 87 ? -7.713 -10.452 0.668 1.00 97.62 87 GLU A N 1
ATOM 710 C CA . GLU A 1 87 ? -7.977 -9.722 1.910 1.00 97.62 87 GLU A CA 1
ATOM 711 C C . GLU A 1 87 ? -6.916 -8.654 2.197 1.00 97.62 87 GLU A C 1
ATOM 713 O O . GLU A 1 87 ? -5.731 -8.808 1.879 1.00 97.62 87 GLU A O 1
ATOM 718 N N . MET A 1 88 ? -7.348 -7.590 2.870 1.00 97.38 88 MET A N 1
ATOM 719 C CA . MET A 1 88 ? -6.501 -6.533 3.418 1.00 97.38 88 MET A CA 1
ATOM 720 C C . MET A 1 88 ? -6.967 -6.117 4.813 1.00 97.38 88 MET A C 1
ATOM 722 O O . MET A 1 88 ? -8.124 -6.330 5.183 1.00 97.38 88 MET A O 1
ATOM 726 N N . PHE A 1 89 ? -6.082 -5.467 5.562 1.00 97.94 89 PHE A N 1
ATOM 727 C CA . PHE A 1 89 ? -6.476 -4.654 6.706 1.00 97.94 89 PHE A CA 1
ATOM 728 C C . PHE A 1 89 ? -6.771 -3.228 6.246 1.00 97.94 89 PHE A C 1
ATOM 730 O O . PHE A 1 89 ? -6.092 -2.682 5.378 1.00 97.94 89 PHE A O 1
ATOM 737 N N . THR A 1 90 ? -7.811 -2.618 6.800 1.00 96.50 90 THR A N 1
ATOM 738 C CA . THR A 1 90 ? -8.195 -1.242 6.474 1.00 96.50 90 THR A CA 1
ATOM 739 C C . THR A 1 90 ? -8.864 -0.571 7.665 1.00 96.50 90 THR A C 1
ATOM 741 O O . THR A 1 90 ? -9.256 -1.255 8.607 1.00 96.50 90 THR A O 1
ATOM 744 N N . PHE A 1 91 ? -9.007 0.752 7.620 1.00 95.62 91 PHE A N 1
ATOM 745 C CA . PHE A 1 91 ? -9.667 1.520 8.672 1.00 95.62 91 PHE A CA 1
ATOM 746 C C . PHE A 1 91 ? -11.140 1.772 8.347 1.00 95.62 91 PHE A C 1
ATOM 748 O O . PHE A 1 91 ? -11.488 2.105 7.214 1.00 95.62 91 PHE A O 1
ATOM 755 N N . ALA A 1 92 ? -11.992 1.715 9.367 1.00 93.38 92 ALA A N 1
ATOM 756 C CA . ALA A 1 92 ? -13.345 2.247 9.318 1.00 93.38 92 ALA A CA 1
ATOM 757 C C . ALA A 1 92 ? -13.645 3.036 10.607 1.00 93.38 92 ALA A C 1
ATOM 759 O O . ALA A 1 92 ? -13.778 2.428 11.670 1.00 93.38 92 ALA A O 1
ATOM 760 N N . PRO A 1 93 ? -13.806 4.373 10.540 1.00 93.56 93 PRO A N 1
ATOM 761 C CA . PRO A 1 93 ? -13.727 5.233 9.350 1.00 93.56 93 PRO A CA 1
ATOM 762 C C . PRO A 1 93 ? -12.298 5.371 8.788 1.00 93.56 93 PRO A C 1
ATOM 764 O O . PRO A 1 93 ? -11.326 5.197 9.511 1.00 93.56 93 PRO A O 1
ATOM 767 N N . TYR A 1 94 ? -12.173 5.722 7.504 1.00 93.25 94 TYR A N 1
ATOM 768 C CA . TYR A 1 94 ? -10.871 5.900 6.843 1.00 93.25 94 TYR A CA 1
ATOM 769 C C . TYR A 1 94 ? -10.110 7.146 7.344 1.00 93.25 94 TYR A C 1
ATOM 771 O O . TYR A 1 94 ? -10.755 8.127 7.731 1.00 93.25 94 TYR A O 1
ATOM 779 N N . PRO A 1 95 ? -8.765 7.183 7.222 1.00 91.06 95 PRO A N 1
ATOM 780 C CA . PRO A 1 95 ? -7.924 8.311 7.641 1.00 91.06 95 PRO A CA 1
ATOM 781 C C . PRO A 1 95 ? -8.276 9.662 7.004 1.00 91.06 95 PRO A C 1
ATOM 783 O O . PRO A 1 95 ? -8.017 10.713 7.571 1.00 91.06 95 PRO A O 1
ATOM 786 N N . PHE A 1 96 ? -8.877 9.669 5.809 1.00 89.94 96 PHE A N 1
ATOM 787 C CA . PHE A 1 96 ? -9.321 10.910 5.159 1.00 89.94 96 PHE A CA 1
ATOM 788 C C . PHE A 1 96 ? -10.700 11.406 5.638 1.00 89.94 96 PHE A C 1
ATOM 790 O O . PHE A 1 96 ? -11.162 12.447 5.175 1.00 89.94 96 PHE A O 1
ATOM 797 N N . ILE A 1 97 ? -11.364 10.661 6.528 1.00 92.06 97 ILE A N 1
ATOM 798 C CA . ILE A 1 97 ? -12.624 11.031 7.197 1.00 92.06 97 ILE A CA 1
ATOM 799 C C . ILE A 1 97 ? -12.376 11.343 8.679 1.00 92.06 97 ILE A C 1
ATOM 801 O O . ILE A 1 97 ? -13.064 12.189 9.249 1.00 92.06 97 ILE A O 1
ATOM 805 N N . SER A 1 98 ? -11.427 10.647 9.307 1.00 89.38 98 SER A N 1
ATOM 806 C CA . SER A 1 98 ? -11.145 10.719 10.740 1.00 89.38 98 SER A CA 1
ATOM 807 C C . SER A 1 98 ? -9.650 10.595 11.002 1.00 89.38 98 SER A C 1
ATOM 809 O O . SER A 1 98 ? -8.997 9.730 10.428 1.00 89.38 98 SER A O 1
ATOM 811 N N . ASP A 1 99 ? -9.142 11.370 11.958 1.00 85.75 99 ASP A N 1
ATOM 812 C CA . ASP A 1 99 ? -7.752 11.278 12.419 1.00 85.75 99 ASP A CA 1
ATOM 813 C C . ASP A 1 99 ? -7.510 10.094 13.380 1.00 85.75 99 ASP A C 1
ATOM 815 O O . ASP A 1 99 ? -6.412 9.929 13.901 1.00 85.75 99 ASP A O 1
ATOM 819 N N . SER A 1 100 ? -8.523 9.269 13.666 1.00 86.94 100 SER A N 1
ATOM 820 C CA . SER A 1 100 ? -8.412 8.115 14.568 1.00 86.94 100 SER A CA 1
ATOM 821 C C . SER A 1 100 ? -7.842 6.891 13.845 1.00 86.94 100 SER A C 1
ATOM 823 O O . SER A 1 100 ? -8.598 6.017 13.422 1.00 86.94 100 SER A O 1
ATOM 825 N N . GLN A 1 101 ? -6.514 6.806 13.717 1.00 93.06 101 GLN A N 1
ATOM 826 C CA . GLN A 1 101 ? -5.832 5.592 13.257 1.00 93.06 101 GLN A CA 1
ATOM 827 C C . GLN A 1 101 ? -5.429 4.763 14.476 1.00 93.06 101 GLN A C 1
ATOM 829 O O . GLN A 1 101 ? -4.369 4.955 15.067 1.00 93.06 101 GLN A O 1
ATOM 834 N N . THR A 1 102 ? -6.308 3.859 14.890 1.00 95.75 102 THR A N 1
ATOM 835 C CA . THR A 1 102 ? -6.108 2.981 16.049 1.00 95.75 102 THR A CA 1
ATOM 836 C C . THR A 1 102 ? -6.389 1.531 15.671 1.00 95.75 102 THR A C 1
ATOM 838 O O . THR A 1 102 ? -7.061 1.252 14.676 1.00 95.75 102 THR A O 1
ATOM 841 N N . LEU A 1 103 ? -5.875 0.585 16.462 1.00 96.44 103 LEU A N 1
ATOM 842 C CA . LEU A 1 103 ? -6.071 -0.843 16.198 1.00 96.44 103 LEU A CA 1
ATOM 843 C C . LEU A 1 103 ? -7.554 -1.246 16.237 1.00 96.44 103 LEU A C 1
ATOM 845 O O . LEU A 1 103 ? -7.972 -2.090 15.458 1.00 96.44 103 LEU A O 1
ATOM 849 N N . ASP A 1 104 ? -8.366 -0.634 17.099 1.00 94.56 104 ASP A N 1
ATOM 850 C CA . ASP A 1 104 ? -9.808 -0.898 17.194 1.00 94.56 104 ASP A CA 1
ATOM 851 C C . ASP A 1 104 ? -10.616 -0.351 16.005 1.00 94.56 104 ASP A C 1
ATOM 853 O O . ASP A 1 104 ? -11.720 -0.831 15.750 1.00 94.56 104 ASP A O 1
ATOM 857 N N . ALA A 1 105 ? -10.059 0.602 15.253 1.00 95.38 105 ALA A N 1
ATOM 858 C CA . ALA A 1 105 ? -10.652 1.115 14.020 1.00 95.38 105 ALA A CA 1
ATOM 859 C C . ALA A 1 105 ? -10.320 0.249 12.790 1.00 95.38 105 ALA A C 1
ATOM 861 O O . ALA A 1 105 ? -10.802 0.536 11.692 1.00 95.38 105 ALA A O 1
ATOM 862 N N . ILE A 1 106 ? -9.494 -0.792 12.946 1.00 96.44 106 ILE A N 1
ATOM 863 C CA . ILE A 1 106 ? -9.102 -1.685 11.854 1.00 96.44 106 ILE A CA 1
ATOM 864 C C . ILE A 1 106 ? -10.122 -2.811 11.686 1.00 96.44 106 ILE A C 1
ATOM 866 O O . ILE A 1 106 ? -10.639 -3.377 12.649 1.00 96.44 106 ILE A O 1
ATOM 870 N N . LEU A 1 107 ? -10.359 -3.192 10.435 1.00 95.56 107 LEU A N 1
ATOM 871 C CA . LEU A 1 107 ? -11.069 -4.410 10.074 1.00 95.56 107 LEU A CA 1
ATOM 872 C C . LEU A 1 107 ? -10.346 -5.166 8.957 1.00 95.56 107 LEU A C 1
ATOM 874 O O . LEU A 1 107 ? -9.605 -4.585 8.160 1.00 95.56 107 LEU A O 1
ATOM 878 N N . LYS A 1 108 ? -10.600 -6.475 8.886 1.00 97.69 108 LYS A N 1
ATOM 879 C CA . LYS A 1 108 ? -10.207 -7.323 7.757 1.00 97.69 108 LYS A CA 1
ATOM 880 C C . LYS A 1 108 ? -11.293 -7.259 6.678 1.00 97.69 108 LYS A C 1
ATOM 882 O O . LYS A 1 108 ? -12.443 -7.595 6.956 1.00 97.69 108 LYS A O 1
ATOM 887 N N . ALA A 1 109 ? -10.940 -6.818 5.474 1.00 96.94 109 ALA A N 1
ATOM 888 C CA . ALA A 1 109 ? -11.863 -6.591 4.360 1.00 96.94 109 ALA A CA 1
ATOM 889 C C . ALA A 1 109 ? -11.435 -7.320 3.088 1.00 96.94 109 ALA A C 1
ATOM 891 O O . ALA A 1 109 ? -10.258 -7.619 2.897 1.00 96.94 109 ALA A O 1
ATOM 892 N N . ASP A 1 110 ? -12.400 -7.523 2.189 1.00 97.31 110 ASP A N 1
ATOM 893 C CA . ASP A 1 110 ? -12.106 -7.831 0.793 1.00 97.31 110 ASP A CA 1
ATOM 894 C C . ASP A 1 110 ? -11.475 -6.609 0.107 1.00 97.31 110 ASP A C 1
ATOM 896 O O . ASP A 1 110 ? -11.992 -5.489 0.176 1.00 97.31 110 ASP A O 1
ATOM 900 N N . LEU A 1 111 ? -10.347 -6.851 -0.553 1.00 95.12 111 LEU A N 1
ATOM 901 C CA . LEU A 1 111 ? -9.512 -5.866 -1.226 1.00 95.12 111 LEU A CA 1
ATOM 902 C C . LEU A 1 111 ? -10.288 -5.080 -2.292 1.00 95.12 111 LEU A C 1
ATOM 904 O O . LEU A 1 111 ? -10.223 -3.853 -2.332 1.00 95.12 111 LEU A O 1
ATOM 908 N N . PHE A 1 112 ? -11.035 -5.777 -3.150 1.00 93.88 112 PHE A N 1
ATOM 909 C CA . PHE A 1 112 ? -11.714 -5.163 -4.289 1.00 93.88 112 PHE A CA 1
ATOM 910 C C . PHE A 1 112 ? -12.924 -4.351 -3.837 1.00 93.88 112 PHE A C 1
ATOM 912 O O . PHE A 1 112 ? -13.108 -3.221 -4.286 1.00 93.88 112 PHE A O 1
ATOM 919 N N . ILE A 1 113 ? -13.698 -4.887 -2.887 1.00 95.75 113 ILE A N 1
ATOM 920 C CA . ILE A 1 113 ? -14.825 -4.162 -2.287 1.00 95.75 113 ILE A CA 1
ATOM 921 C C . ILE A 1 113 ? -14.329 -2.883 -1.605 1.00 95.75 113 ILE A C 1
ATOM 923 O O . ILE A 1 113 ? -14.927 -1.821 -1.780 1.00 95.75 113 ILE A O 1
ATOM 927 N N . ASN A 1 114 ? -13.221 -2.958 -0.860 1.00 95.00 114 ASN A N 1
ATOM 928 C CA . ASN A 1 114 ? -12.641 -1.787 -0.210 1.00 95.00 114 ASN A CA 1
ATOM 929 C C . ASN A 1 114 ? -12.258 -0.696 -1.225 1.00 95.00 114 ASN A C 1
ATOM 931 O O . ASN A 1 114 ? -12.530 0.481 -0.995 1.00 95.00 114 ASN A O 1
ATOM 935 N N . PHE A 1 115 ? -11.682 -1.069 -2.372 1.00 93.25 115 PHE A N 1
ATOM 936 C CA . PHE A 1 115 ? -11.322 -0.107 -3.421 1.00 93.25 115 PHE A CA 1
ATOM 937 C C . PHE A 1 115 ? -12.540 0.573 -4.037 1.00 93.25 115 PHE A C 1
ATOM 939 O O . PHE A 1 115 ? -12.522 1.790 -4.241 1.00 93.25 115 PHE A O 1
ATOM 946 N N . ASP A 1 116 ? -13.607 -0.183 -4.287 1.00 93.88 116 ASP A N 1
ATOM 947 C CA . ASP A 1 116 ? -14.857 0.374 -4.797 1.00 93.88 116 ASP A CA 1
ATOM 948 C C . ASP A 1 116 ? -15.498 1.345 -3.797 1.00 93.88 116 ASP A C 1
ATOM 950 O O . ASP A 1 116 ? -16.029 2.378 -4.210 1.00 93.88 116 ASP A O 1
ATOM 954 N N . ILE A 1 117 ? -15.424 1.055 -2.492 1.00 93.88 117 ILE A N 1
ATOM 955 C CA . ILE A 1 117 ? -15.900 1.958 -1.432 1.00 93.88 117 ILE A CA 1
ATOM 956 C C . ILE A 1 117 ? -15.079 3.247 -1.427 1.00 93.88 117 ILE A C 1
ATOM 958 O O . ILE A 1 117 ? -15.648 4.331 -1.549 1.00 93.88 117 ILE A O 1
ATOM 962 N N . VAL A 1 118 ? -13.748 3.154 -1.337 1.00 93.62 118 VAL A N 1
ATOM 963 C CA . VAL A 1 118 ? -12.869 4.335 -1.296 1.00 93.62 118 VAL A CA 1
ATOM 964 C C . VAL A 1 118 ? -13.106 5.228 -2.512 1.00 93.62 118 VAL A C 1
ATOM 966 O O . VAL A 1 118 ? -13.284 6.435 -2.355 1.00 93.62 118 VAL A O 1
ATOM 969 N N . ARG A 1 119 ? -13.193 4.640 -3.712 1.00 91.44 119 ARG A N 1
ATOM 970 C CA . ARG A 1 119 ? -13.420 5.376 -4.964 1.00 91.44 119 ARG A CA 1
ATOM 971 C C . ARG A 1 119 ? -14.755 6.125 -4.991 1.00 91.44 119 ARG A C 1
ATOM 973 O O . ARG A 1 119 ? -14.853 7.161 -5.639 1.00 91.44 119 ARG A O 1
ATOM 980 N N . GLN A 1 120 ? -15.782 5.616 -4.314 1.00 93.88 120 GLN A N 1
ATOM 981 C CA . GLN A 1 120 ? -17.075 6.298 -4.197 1.00 93.88 120 GLN A CA 1
ATOM 982 C C . GLN A 1 120 ? -17.051 7.446 -3.183 1.00 93.88 120 GLN A C 1
ATOM 984 O O . GLN A 1 120 ? -17.877 8.353 -3.269 1.00 93.88 120 GLN A O 1
ATOM 989 N N . MET A 1 121 ? -16.129 7.413 -2.220 1.00 94.00 121 MET A N 1
ATOM 990 C CA . MET A 1 121 ? -16.057 8.401 -1.142 1.00 94.00 121 MET A CA 1
ATOM 991 C C . MET A 1 121 ? -15.045 9.516 -1.394 1.00 94.00 121 MET A C 1
ATOM 993 O O . MET A 1 121 ? -15.214 10.617 -0.871 1.00 94.00 121 MET A O 1
ATOM 997 N N . LYS A 1 122 ? -13.982 9.241 -2.155 1.00 91.69 122 LYS A N 1
ATOM 998 C CA . LYS A 1 122 ? -12.890 10.182 -2.392 1.00 91.69 122 LYS A CA 1
ATOM 999 C C . LYS A 1 122 ? -12.339 10.036 -3.807 1.00 91.69 122 LYS A C 1
ATOM 1001 O O . LYS A 1 122 ? -11.941 8.951 -4.224 1.00 91.69 122 LYS A O 1
ATOM 1006 N N . GLU A 1 123 ? -12.263 11.161 -4.515 1.00 92.88 123 GLU A N 1
ATOM 1007 C CA . GLU A 1 123 ? -11.506 11.248 -5.764 1.00 92.88 123 GLU A CA 1
ATOM 1008 C C . GLU A 1 123 ? -10.010 11.020 -5.479 1.00 92.88 123 GLU A C 1
ATOM 1010 O O . GLU A 1 123 ? -9.473 11.657 -4.563 1.00 92.88 123 GLU A O 1
ATOM 1015 N N . PRO A 1 124 ? -9.325 10.138 -6.231 1.00 91.50 124 PRO A N 1
ATOM 1016 C CA . PRO A 1 124 ? -7.913 9.861 -6.011 1.00 91.50 124 PRO A CA 1
ATOM 1017 C C . PRO A 1 124 ? -7.048 11.118 -6.133 1.00 91.50 124 PRO A C 1
ATOM 1019 O O . PRO A 1 124 ? -7.075 11.820 -7.145 1.00 91.50 124 PRO A O 1
ATOM 1022 N N . GLU A 1 125 ? -6.228 11.378 -5.118 1.00 93.19 125 GLU A N 1
ATOM 1023 C CA . GLU A 1 125 ? -5.248 12.463 -5.147 1.00 93.19 125 GLU A CA 1
ATOM 1024 C C . GLU A 1 125 ? -3.939 11.951 -5.761 1.00 93.19 125 GLU A C 1
ATOM 1026 O O . GLU A 1 125 ? -3.329 11.020 -5.235 1.00 93.19 125 GLU A O 1
ATOM 1031 N N . ILE A 1 126 ? -3.493 12.546 -6.871 1.00 93.56 126 ILE A N 1
ATOM 1032 C CA . ILE A 1 126 ? -2.194 12.210 -7.471 1.00 93.56 126 ILE A CA 1
ATOM 1033 C C . ILE A 1 126 ? -1.108 13.033 -6.779 1.00 93.56 126 ILE A C 1
ATOM 1035 O O . ILE A 1 126 ? -1.167 14.262 -6.787 1.00 93.56 126 ILE A O 1
ATOM 1039 N N . LEU A 1 127 ? -0.114 12.355 -6.212 1.00 94.50 127 LEU A N 1
ATOM 1040 C CA . LEU A 1 127 ? 0.960 12.956 -5.427 1.00 94.50 127 LEU A CA 1
ATOM 1041 C C . LEU A 1 127 ? 2.329 12.613 -6.005 1.00 94.50 127 LEU A C 1
ATOM 1043 O O . LEU A 1 127 ? 2.576 11.490 -6.433 1.00 94.50 127 LEU A O 1
ATOM 1047 N N . THR A 1 128 ? 3.235 13.582 -5.969 1.00 93.94 128 THR A N 1
ATOM 1048 C CA . THR A 1 128 ? 4.674 13.406 -6.204 1.00 93.94 128 THR A CA 1
ATOM 1049 C C . THR A 1 128 ? 5.437 13.430 -4.882 1.00 93.94 128 THR A C 1
ATOM 1051 O O . THR A 1 128 ? 4.894 13.837 -3.850 1.00 93.94 128 THR A O 1
ATOM 1054 N N . THR A 1 129 ? 6.723 13.067 -4.885 1.00 88.31 129 THR A N 1
ATOM 1055 C CA . THR A 1 129 ? 7.583 13.183 -3.691 1.00 88.31 129 THR A CA 1
ATOM 1056 C C . THR A 1 129 ? 7.539 14.593 -3.096 1.00 88.31 129 THR A C 1
ATOM 1058 O O . THR A 1 129 ? 7.483 14.763 -1.879 1.00 88.31 129 THR A O 1
ATOM 1061 N N . ARG A 1 130 ? 7.498 15.627 -3.949 1.00 89.56 130 ARG A N 1
ATOM 1062 C CA . ARG A 1 130 ? 7.415 17.031 -3.512 1.00 89.56 130 ARG A CA 1
ATOM 1063 C C . ARG A 1 130 ? 6.106 17.327 -2.780 1.00 89.56 130 ARG A C 1
ATOM 1065 O O . ARG A 1 130 ? 6.110 18.092 -1.820 1.00 89.56 130 ARG A O 1
ATOM 1072 N N . ASP A 1 131 ? 5.003 16.714 -3.197 1.00 92.50 131 ASP A N 1
ATOM 1073 C CA . ASP A 1 131 ? 3.704 16.892 -2.543 1.00 92.50 131 ASP A CA 1
ATOM 1074 C C . ASP A 1 131 ? 3.663 16.221 -1.167 1.00 92.50 131 ASP A C 1
ATOM 1076 O O . ASP A 1 131 ? 3.114 16.798 -0.228 1.00 92.50 131 ASP A O 1
ATOM 1080 N N . LEU A 1 132 ? 4.297 15.051 -1.019 1.00 84.69 132 LEU A N 1
ATOM 1081 C CA . LEU A 1 132 ? 4.440 14.387 0.280 1.00 84.69 132 LEU A CA 1
ATOM 1082 C C . LEU A 1 132 ? 5.305 15.195 1.247 1.00 84.69 132 LEU A C 1
ATOM 1084 O O . LEU A 1 132 ? 4.915 15.380 2.399 1.00 84.69 132 LEU A O 1
ATOM 1088 N N . LEU A 1 133 ? 6.440 15.727 0.780 1.00 84.38 133 LEU 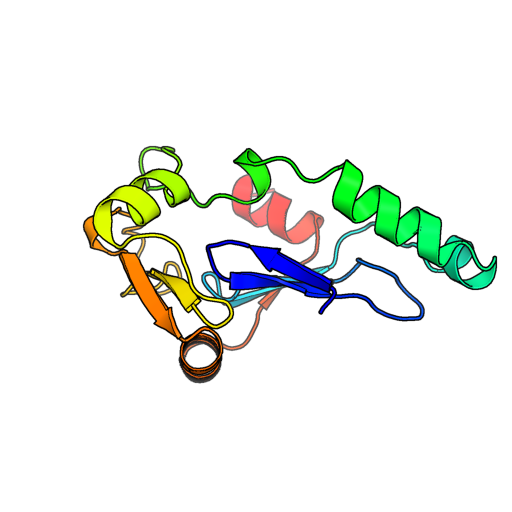A N 1
ATOM 1089 C CA . LEU A 1 133 ? 7.298 16.591 1.597 1.00 84.38 133 LEU A CA 1
ATOM 1090 C C . LEU A 1 133 ? 6.522 17.807 2.118 1.00 84.38 133 LEU A C 1
ATOM 1092 O O . LEU A 1 133 ? 6.584 18.121 3.304 1.00 84.38 133 LEU A O 1
ATOM 1096 N N . ARG A 1 134 ? 5.716 18.432 1.259 1.00 88.56 134 ARG A N 1
ATOM 1097 C CA . ARG A 1 134 ? 4.850 19.552 1.633 1.00 88.56 134 ARG A CA 1
ATOM 1098 C C . ARG A 1 134 ? 3.772 19.168 2.644 1.00 88.56 134 ARG A C 1
ATOM 1100 O O . ARG A 1 134 ? 3.526 19.924 3.578 1.00 88.56 134 ARG A O 1
ATOM 1107 N N . LYS A 1 135 ? 3.143 17.996 2.500 1.00 83.31 135 LYS A N 1
ATOM 1108 C CA . LYS A 1 135 ? 2.131 17.504 3.455 1.00 83.31 135 LYS A CA 1
ATOM 1109 C C . LYS A 1 135 ? 2.730 17.143 4.817 1.00 83.31 135 LYS A C 1
ATOM 1111 O O . LYS A 1 135 ? 2.115 17.448 5.831 1.00 83.31 135 LYS A O 1
ATOM 1116 N N . GLY A 1 136 ? 3.906 16.515 4.845 1.00 73.50 136 GLY A N 1
ATOM 1117 C CA . GLY A 1 136 ? 4.555 16.078 6.086 1.00 73.50 136 GLY A CA 1
ATOM 1118 C C . GLY A 1 136 ? 5.280 17.194 6.843 1.00 73.50 136 GLY A C 1
ATOM 1119 O O . GLY A 1 136 ? 5.325 17.168 8.068 1.00 73.50 136 GLY A O 1
ATOM 1120 N N . TRP A 1 137 ? 5.834 18.179 6.127 1.00 58.72 137 TRP A N 1
ATOM 1121 C CA . TRP A 1 137 ? 6.730 19.193 6.703 1.00 58.72 137 TRP A CA 1
ATOM 1122 C C . TRP A 1 137 ? 6.247 20.638 6.520 1.00 58.72 137 TRP A C 1
ATOM 1124 O O . TRP A 1 137 ? 6.870 21.555 7.050 1.00 58.72 137 TRP A O 1
ATOM 1134 N N . GLY A 1 138 ? 5.145 20.866 5.797 1.00 50.53 138 GLY A N 1
ATOM 1135 C CA . GLY A 1 138 ? 4.545 22.194 5.621 1.00 50.53 138 GLY A CA 1
ATOM 1136 C C . GLY A 1 138 ? 5.362 23.175 4.769 1.00 50.53 138 GLY A C 1
ATOM 1137 O O . GLY A 1 138 ? 5.148 24.382 4.892 1.00 50.53 138 GLY A O 1
ATOM 1138 N N . ILE A 1 139 ? 6.295 22.678 3.944 1.00 44.59 139 ILE A N 1
ATOM 1139 C CA . ILE A 1 139 ? 7.188 23.466 3.065 1.00 44.59 139 ILE A CA 1
ATOM 1140 C C . ILE A 1 139 ? 6.751 23.500 1.601 1.00 44.59 139 ILE A C 1
ATOM 1142 O O . ILE A 1 139 ? 6.116 22.529 1.134 1.00 44.59 139 ILE A O 1
#

Secondary structure (DSSP, 8-state):
--EE-TT--EEEEETTTEEEEEEETTTTEEEE-S---HHHHHTT-HHHHHHHHHHT--HHHHSPB-TTS-B-HHHHHHHH-PPPTTEEEEE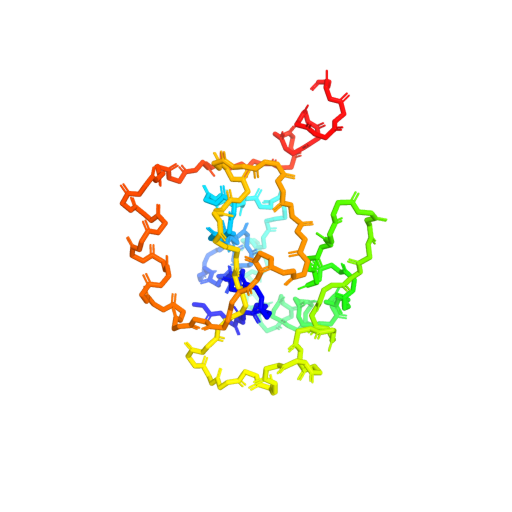SS-TTT-S---GGGEEEEEHHHHHHHHHHH-PPEEEEHHHHHHHHH--

Nearest PDB structures (foldseek):
  6itw-assembly1_A  TM=7.597E-01  e=1.498E-06  Agrobacterium fabrum str. C58
  8fzz-assembly2_D  TM=5.798E-01  e=1.116E-03  Phocaeicola vulgatus
  8g0k-assembly2_D  TM=5.888E-01  e=3.250E-02  Bacteroides
  8z0l-assembly1_F  TM=5.385E-01  e=1.696E+00  Selenomonas sp.
  4chl-assembly1_A  TM=2.931E-01  e=2.670E+00  Homo sapiens

pLDDT: mean 92.35, std 7.17, range [44.59, 98.12]

Mean predicted aligned error: 3.78 Å

Solvent-accessible surface area (backbone atoms only — not comparable to full-atom values): 7900 Å² total; per-residue (Å²): 109,78,50,66,40,60,51,49,32,35,39,30,65,39,97,64,38,37,73,26,39,34,36,34,54,60,72,33,34,33,40,40,50,85,62,75,38,35,69,45,39,76,73,70,39,50,66,59,54,52,51,48,56,66,72,67,67,50,71,78,81,53,43,56,56,30,79,88,68,46,72,36,58,68,61,46,33,74,75,72,45,79,72,55,97,62,38,19,43,46,55,62,67,34,63,80,79,35,88,66,45,45,80,87,31,48,45,83,40,52,45,68,62,50,48,57,50,40,59,75,76,39,79,70,44,80,36,41,64,69,51,50,50,23,71,77,69,75,99

Sequence (139 aa):
MIARSGFGELFVWNSNLGTQYELDPIRGWIFKRDTDFSDWIQDGRDGEVIDGFFGFQVYEELDTQDNDGNPLFQRCVELWGPLAENEMFTFAPYPFISDSQTLDAILKADLFINFDIVRQMKEPEILTTRDLLRKGWGI